Protein AF-A0A1W1UZ49-F1 (afdb_monomer)

Mean predicted aligned error: 6.67 Å

pLDDT: mean 82.23, std 14.59, range [40.41, 95.06]

Structure (mmCIF, N/CA/C/O backbone):
data_AF-A0A1W1UZ49-F1
#
_entry.id   AF-A0A1W1UZ49-F1
#
loop_
_atom_site.group_PDB
_atom_site.id
_atom_site.type_symbol
_atom_site.label_atom_id
_atom_site.label_alt_id
_atom_site.label_comp_id
_atom_site.label_asym_id
_atom_site.label_entity_id
_atom_site.label_seq_id
_atom_site.pdbx_PDB_ins_code
_atom_site.Cartn_x
_atom_site.Cartn_y
_atom_site.Cartn_z
_atom_site.occupancy
_atom_site.B_iso_or_equiv
_atom_site.auth_seq_id
_atom_site.auth_comp_id
_atom_site.auth_asym_id
_atom_site.auth_atom_id
_atom_site.pdbx_PDB_model_num
ATOM 1 N N . MET A 1 1 ? -15.919 -13.261 -7.062 1.00 43.97 1 MET A N 1
ATOM 2 C CA . MET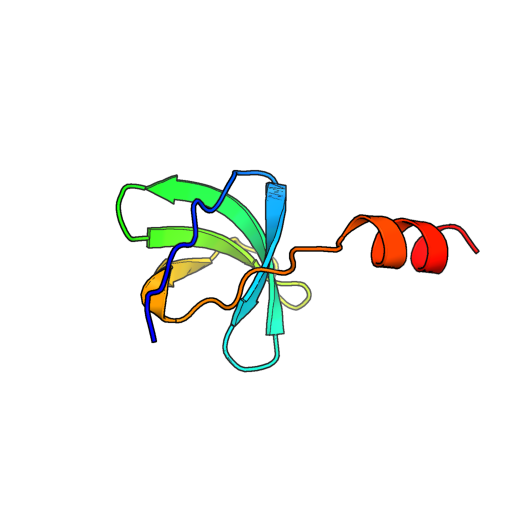 A 1 1 ? -14.913 -13.362 -5.983 1.00 43.97 1 MET A CA 1
ATOM 3 C C . MET A 1 1 ? -15.227 -12.280 -4.967 1.00 43.97 1 MET A C 1
ATOM 5 O O . MET A 1 1 ? -15.299 -11.123 -5.356 1.00 43.97 1 MET A O 1
ATOM 9 N N . VAL A 1 2 ? -15.521 -12.644 -3.719 1.00 40.41 2 VAL A N 1
ATOM 10 C CA . VAL A 1 2 ? -15.836 -11.669 -2.664 1.00 40.41 2 VAL A CA 1
ATOM 11 C C . VAL A 1 2 ? -14.519 -11.016 -2.240 1.00 40.41 2 VAL A C 1
ATOM 13 O O . VAL A 1 2 ? -13.677 -11.684 -1.644 1.00 40.41 2 VAL A O 1
ATOM 16 N N . LYS A 1 3 ? -14.309 -9.741 -2.590 1.00 51.09 3 LYS A N 1
ATOM 17 C CA . LYS A 1 3 ? -13.178 -8.936 -2.102 1.00 51.09 3 LYS A CA 1
ATOM 18 C C . LYS A 1 3 ? -13.423 -8.590 -0.637 1.00 51.09 3 LYS A C 1
ATOM 20 O O . LYS A 1 3 ? -13.853 -7.495 -0.299 1.00 51.09 3 LYS A O 1
ATOM 25 N N . ASN A 1 4 ? -13.224 -9.564 0.240 1.00 50.69 4 ASN A N 1
ATOM 26 C CA . ASN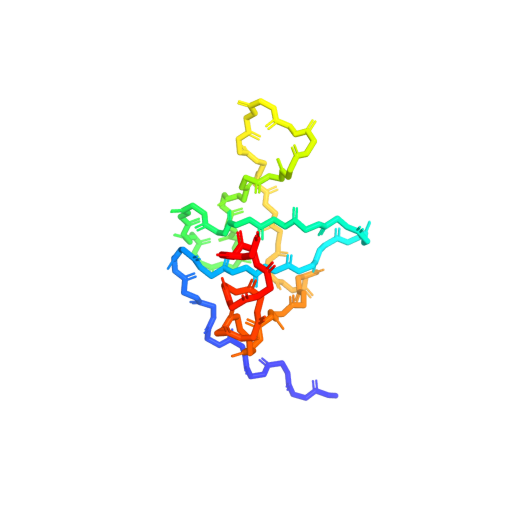 A 1 4 ? -13.275 -9.330 1.673 1.00 50.69 4 ASN A CA 1
ATOM 27 C C . ASN A 1 4 ? -11.889 -8.861 2.117 1.00 50.69 4 ASN A C 1
ATOM 29 O O . ASN A 1 4 ? -11.081 -9.644 2.607 1.00 50.69 4 ASN A O 1
ATOM 33 N N . THR A 1 5 ? -11.564 -7.601 1.844 1.00 61.03 5 THR A N 1
ATOM 34 C CA . THR A 1 5 ? -10.231 -7.068 2.126 1.00 61.03 5 THR A CA 1
ATOM 35 C C . THR A 1 5 ? -10.358 -5.842 3.006 1.00 61.03 5 THR A C 1
ATOM 37 O O . THR A 1 5 ? -10.376 -4.709 2.534 1.00 61.03 5 THR A O 1
ATOM 40 N N . ASN A 1 6 ? -10.444 -6.094 4.315 1.00 78.50 6 ASN A N 1
ATOM 41 C CA . ASN A 1 6 ? -10.137 -5.095 5.334 1.00 78.50 6 ASN A CA 1
ATOM 42 C C . ASN A 1 6 ? -8.650 -4.744 5.217 1.00 78.50 6 ASN A C 1
ATOM 44 O O . ASN A 1 6 ? -7.799 -5.337 5.879 1.00 78.50 6 ASN A O 1
ATOM 48 N N . PHE A 1 7 ? -8.337 -3.818 4.316 1.00 89.12 7 PHE A N 1
ATOM 49 C CA . PHE A 1 7 ? -7.017 -3.221 4.229 1.00 89.12 7 PHE A CA 1
ATOM 50 C C . PHE A 1 7 ? -6.716 -2.456 5.520 1.00 89.12 7 PHE A C 1
ATOM 52 O O . PHE A 1 7 ? -7.596 -1.802 6.083 1.00 89.12 7 PHE A O 1
ATOM 59 N N . LYS A 1 8 ? -5.465 -2.521 5.978 1.00 90.88 8 LYS A N 1
ATOM 60 C CA . LYS A 1 8 ? -4.983 -1.772 7.147 1.00 90.88 8 LYS A CA 1
ATOM 61 C C . LYS A 1 8 ? -3.795 -0.889 6.780 1.00 90.88 8 LYS A C 1
ATOM 63 O O . LYS A 1 8 ? -3.012 -1.206 5.883 1.00 90.88 8 LYS A O 1
ATOM 68 N N . GLU A 1 9 ? -3.645 0.223 7.491 1.00 92.25 9 GLU A N 1
ATOM 69 C CA . GLU A 1 9 ? -2.449 1.055 7.364 1.00 92.25 9 GLU A CA 1
ATOM 70 C C . GLU A 1 9 ? -1.200 0.252 7.749 1.00 92.25 9 GLU A C 1
ATOM 72 O O . GLU A 1 9 ? -1.220 -0.580 8.655 1.00 92.25 9 GLU A O 1
ATOM 77 N N . GLY A 1 10 ? -0.117 0.456 7.005 1.00 90.12 10 GLY A N 1
ATOM 78 C CA . GLY A 1 10 ? 1.123 -0.300 7.139 1.00 90.12 10 GLY A CA 1
ATOM 79 C C . GLY A 1 10 ? 1.138 -1.661 6.437 1.00 90.12 10 GLY A C 1
ATOM 80 O O . GLY A 1 10 ? 2.211 -2.251 6.343 1.00 90.12 10 GLY A O 1
ATOM 81 N N . GLN A 1 11 ? 0.015 -2.148 5.905 1.00 90.56 11 GLN A N 1
ATOM 82 C CA . GLN A 1 11 ? -0.026 -3.417 5.177 1.00 90.56 11 GLN A CA 1
ATOM 83 C C . GLN A 1 11 ? 0.676 -3.325 3.818 1.00 90.56 11 GLN A C 1
ATOM 85 O O . GLN A 1 11 ? 0.575 -2.313 3.117 1.00 90.56 11 GLN A O 1
ATOM 90 N N . LEU A 1 12 ? 1.352 -4.412 3.438 1.00 91.38 12 LEU A N 1
ATOM 91 C CA . LEU A 1 12 ? 1.893 -4.586 2.097 1.00 91.38 12 LEU A CA 1
ATOM 92 C C . LEU A 1 12 ? 0.810 -5.054 1.120 1.00 91.38 12 LEU A C 1
ATOM 94 O O . LEU A 1 12 ? -0.024 -5.908 1.429 1.00 91.38 12 LEU A O 1
ATOM 98 N N . ILE A 1 13 ? 0.845 -4.501 -0.083 1.00 92.25 13 ILE A N 1
ATOM 99 C CA . ILE A 1 13 ? -0.073 -4.826 -1.168 1.00 92.25 13 ILE A CA 1
ATOM 100 C C . ILE A 1 13 ? 0.692 -5.002 -2.474 1.00 92.25 13 ILE A C 1
ATOM 102 O O . ILE A 1 13 ? 1.834 -4.555 -2.611 1.00 92.25 13 ILE A O 1
ATOM 106 N N . ILE A 1 14 ? 0.030 -5.625 -3.444 1.00 91.19 14 ILE A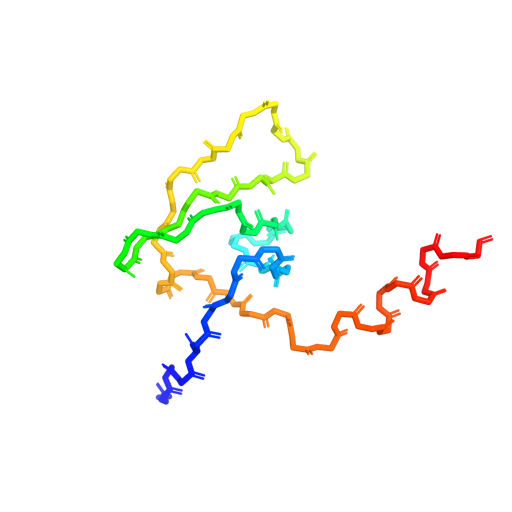 N 1
ATOM 107 C CA . ILE A 1 14 ? 0.469 -5.680 -4.836 1.00 91.19 14 ILE A CA 1
ATOM 108 C C . ILE A 1 14 ? -0.511 -4.863 -5.677 1.00 91.19 14 ILE A C 1
ATOM 110 O O . ILE A 1 14 ? -1.719 -5.086 -5.614 1.00 91.19 14 ILE A O 1
ATOM 114 N N . TYR A 1 15 ? 0.010 -3.944 -6.484 1.00 91.44 15 TYR A N 1
ATOM 115 C CA . TYR A 1 15 ? -0.748 -3.167 -7.465 1.00 91.44 15 TYR A CA 1
ATOM 116 C C . TYR A 1 15 ? 0.026 -3.152 -8.782 1.00 91.44 15 TYR A C 1
ATOM 118 O O . TYR A 1 15 ? 1.179 -2.736 -8.809 1.00 91.44 15 TYR A O 1
ATOM 126 N N . LYS A 1 16 ? -0.579 -3.641 -9.873 1.00 89.81 16 LYS A N 1
ATOM 127 C CA . LYS A 1 16 ? 0.046 -3.714 -11.215 1.00 89.81 16 LYS A CA 1
ATOM 128 C C . LYS A 1 16 ? 1.492 -4.252 -11.205 1.00 89.81 16 LYS A C 1
ATOM 130 O O . LYS A 1 16 ? 2.384 -3.653 -11.795 1.00 89.81 16 LYS A O 1
ATOM 135 N N . ASN A 1 17 ? 1.722 -5.382 -10.530 1.00 87.00 17 ASN A N 1
ATOM 136 C CA . ASN A 1 17 ? 3.040 -6.019 -10.344 1.00 87.00 17 ASN A CA 1
ATOM 137 C C . ASN A 1 17 ? 4.059 -5.217 -9.515 1.00 87.00 17 ASN A C 1
ATOM 139 O O . ASN A 1 17 ? 5.233 -5.576 -9.468 1.00 87.00 17 ASN A O 1
ATOM 143 N N . MET A 1 18 ? 3.626 -4.160 -8.832 1.00 88.56 18 MET A N 1
ATOM 144 C CA . MET A 1 18 ? 4.452 -3.375 -7.923 1.00 88.56 18 MET A CA 1
ATOM 145 C C . M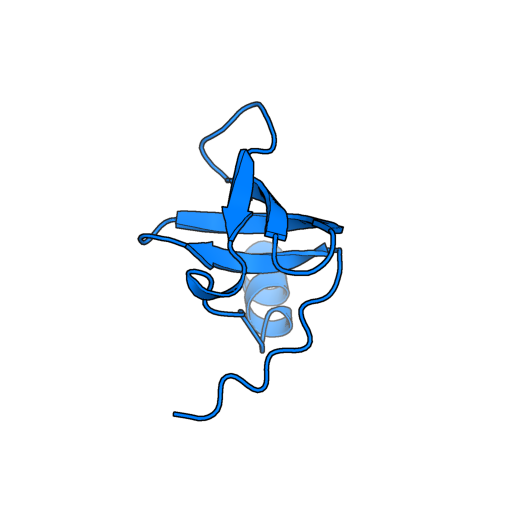ET A 1 18 ? 4.075 -3.676 -6.479 1.00 88.56 18 MET A C 1
ATOM 147 O O . MET A 1 18 ? 2.893 -3.755 -6.138 1.00 88.56 18 MET A O 1
ATOM 151 N N . ILE A 1 19 ? 5.085 -3.799 -5.621 1.00 90.69 19 ILE A N 1
ATOM 152 C CA . ILE A 1 19 ? 4.888 -3.898 -4.176 1.00 90.69 19 ILE A CA 1
ATOM 153 C C . ILE A 1 19 ? 4.762 -2.486 -3.611 1.00 90.69 19 ILE A C 1
ATOM 155 O O . ILE A 1 19 ? 5.583 -1.606 -3.898 1.00 90.69 19 ILE A O 1
ATOM 159 N N . GLY A 1 20 ? 3.733 -2.281 -2.796 1.00 92.38 20 GLY A N 1
ATOM 160 C CA . GLY A 1 20 ? 3.509 -1.032 -2.088 1.00 92.38 20 GLY A CA 1
ATOM 161 C C . GLY A 1 20 ? 3.134 -1.252 -0.630 1.00 92.38 20 GLY A C 1
ATOM 162 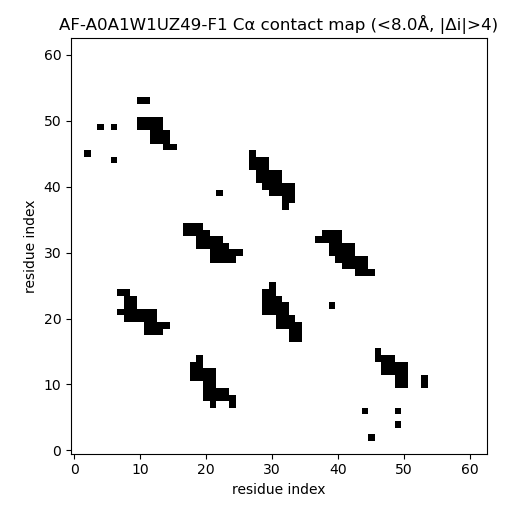O O . GLY A 1 20 ? 2.663 -2.321 -0.249 1.00 92.38 20 GLY A O 1
ATOM 163 N N . LYS A 1 21 ? 3.331 -0.220 0.188 1.00 93.44 21 LYS A N 1
ATOM 164 C CA . LYS A 1 21 ? 2.894 -0.175 1.584 1.00 93.44 21 LYS A CA 1
ATOM 165 C C . LYS A 1 21 ? 1.813 0.881 1.745 1.00 93.44 21 LYS A C 1
ATOM 167 O O . LYS A 1 21 ? 2.022 2.044 1.388 1.00 93.44 21 LYS A O 1
ATOM 172 N N . ILE A 1 22 ? 0.669 0.495 2.302 1.00 94.25 22 ILE A N 1
ATOM 173 C CA . ILE A 1 22 ? -0.419 1.432 2.586 1.00 94.25 22 ILE A CA 1
ATOM 174 C C . ILE A 1 2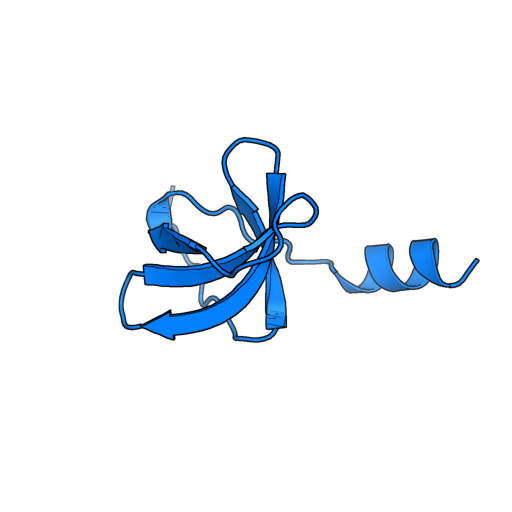2 ? 0.063 2.425 3.645 1.00 94.25 22 ILE A C 1
ATOM 176 O O . ILE A 1 22 ? 0.374 2.050 4.772 1.00 94.25 22 ILE A O 1
ATOM 180 N N . LYS A 1 23 ? 0.117 3.705 3.282 1.00 94.06 23 LYS A N 1
ATOM 181 C CA . LYS A 1 23 ? 0.443 4.808 4.189 1.00 94.06 23 LYS A CA 1
ATOM 182 C C . LYS A 1 23 ? -0.779 5.251 4.976 1.00 94.06 23 LYS A C 1
ATOM 184 O O . LYS A 1 23 ? -0.682 5.470 6.175 1.00 94.06 23 LYS A O 1
ATOM 189 N N . LYS A 1 24 ? -1.886 5.468 4.264 1.00 94.44 24 LYS A N 1
ATOM 190 C CA . LYS A 1 24 ? -3.122 6.021 4.813 1.00 94.44 24 LYS A CA 1
ATOM 191 C C . LYS A 1 24 ? -4.312 5.585 3.980 1.00 94.44 24 LYS A C 1
ATOM 193 O O . LYS A 1 24 ? -4.251 5.687 2.755 1.00 94.44 24 LYS A O 1
ATOM 198 N N . ILE A 1 25 ? -5.384 5.157 4.632 1.00 93.75 25 ILE A N 1
ATOM 199 C CA . ILE A 1 25 ? -6.627 4.767 3.959 1.00 93.75 25 ILE A CA 1
ATOM 200 C C . ILE A 1 25 ? -7.590 5.956 3.930 1.00 93.75 25 ILE A C 1
ATOM 202 O O . ILE A 1 25 ? -7.700 6.723 4.888 1.00 93.75 25 ILE A O 1
ATOM 206 N N . ARG A 1 26 ? -8.288 6.125 2.808 1.00 90.50 26 ARG A N 1
ATOM 207 C CA . ARG A 1 26 ? -9.323 7.134 2.605 1.00 90.50 26 ARG A CA 1
ATOM 208 C C . ARG A 1 26 ? -10.503 6.507 1.865 1.00 90.50 26 ARG A C 1
ATOM 210 O O . ARG A 1 26 ? -10.580 6.541 0.641 1.00 90.50 26 ARG A O 1
ATOM 217 N N . ASN A 1 27 ? -11.458 5.979 2.626 1.00 86.69 27 ASN A N 1
ATOM 218 C CA . ASN A 1 27 ? -12.635 5.286 2.101 1.00 86.69 27 ASN A CA 1
ATOM 219 C C . ASN A 1 27 ? -12.247 4.107 1.185 1.00 86.69 27 ASN A C 1
ATOM 221 O O . ASN A 1 27 ? -11.813 3.079 1.689 1.00 86.69 27 ASN A O 1
ATOM 225 N N . HIS A 1 28 ? -12.421 4.255 -0.133 1.00 87.69 28 HIS A N 1
ATOM 226 C CA . HIS A 1 28 ? -12.134 3.228 -1.148 1.00 87.69 28 HIS A CA 1
ATOM 227 C C . HIS A 1 28 ? -10.748 3.392 -1.792 1.00 87.69 28 HIS A C 1
ATOM 229 O O . HIS A 1 28 ? -10.337 2.579 -2.614 1.00 87.69 28 HIS A O 1
ATOM 235 N N . GLU A 1 29 ? -10.004 4.429 -1.415 1.00 93.38 29 GLU A N 1
ATOM 236 C CA . GLU A 1 29 ? -8.659 4.691 -1.913 1.00 93.38 29 GLU A CA 1
ATOM 237 C C . GLU A 1 29 ? -7.654 4.650 -0.764 1.00 93.38 29 GLU A C 1
ATOM 239 O O . GLU A 1 29 ? -7.996 4.793 0.412 1.00 93.38 29 GLU A O 1
ATOM 244 N N . ALA A 1 30 ? -6.382 4.496 -1.100 1.00 94.56 30 ALA A N 1
ATOM 245 C CA . ALA A 1 30 ? -5.294 4.615 -0.153 1.00 94.56 30 ALA A CA 1
ATOM 246 C C . ALA A 1 30 ? -4.114 5.360 -0.767 1.00 94.56 30 ALA A C 1
ATOM 248 O O . ALA A 1 30 ? -3.824 5.246 -1.956 1.00 94.56 30 ALA A O 1
ATOM 249 N N . PHE A 1 31 ? -3.399 6.099 0.074 1.00 95.06 31 PHE A N 1
ATOM 250 C CA . PHE A 1 31 ? -2.061 6.566 -0.252 1.00 95.06 31 PHE A CA 1
ATOM 251 C C . PHE A 1 31 ? -1.092 5.409 -0.052 1.00 95.06 31 PHE A C 1
ATOM 253 O O . PHE A 1 31 ? -0.990 4.885 1.058 1.00 95.06 31 PHE A O 1
ATOM 260 N N . ILE A 1 32 ? -0.378 5.023 -1.102 1.00 94.62 32 ILE A N 1
ATOM 261 C CA . ILE A 1 32 ? 0.508 3.860 -1.106 1.00 94.62 32 ILE A CA 1
ATOM 262 C C . ILE A 1 32 ? 1.919 4.305 -1.469 1.00 94.62 32 ILE A C 1
ATOM 264 O O . ILE A 1 32 ? 2.129 4.968 -2.482 1.00 94.62 32 ILE A O 1
ATOM 268 N N . TRP A 1 33 ? 2.888 3.934 -0.635 1.00 94.75 33 TRP A N 1
ATOM 269 C CA . TRP A 1 33 ? 4.307 4.057 -0.956 1.00 94.75 33 TRP A CA 1
ATOM 270 C C . TRP A 1 33 ? 4.737 2.857 -1.777 1.00 94.75 33 TRP A C 1
ATOM 272 O O . TRP A 1 33 ? 4.787 1.743 -1.257 1.00 94.75 33 TRP A O 1
ATOM 282 N N . PHE A 1 34 ? 5.042 3.083 -3.047 1.00 91.56 34 PHE A N 1
ATOM 283 C CA . PHE A 1 34 ? 5.612 2.058 -3.907 1.00 91.56 34 PHE A CA 1
ATOM 284 C C . PHE A 1 34 ? 7.129 2.020 -3.760 1.00 91.56 34 PHE A C 1
ATOM 286 O O . PHE A 1 34 ? 7.760 3.062 -3.620 1.00 91.56 34 PHE A O 1
ATOM 293 N N . HIS A 1 35 ? 7.716 0.824 -3.833 1.00 84.12 35 HIS A N 1
ATOM 294 C CA . HIS A 1 35 ? 9.169 0.633 -3.727 1.00 84.12 35 HIS A CA 1
ATOM 295 C C . HIS A 1 35 ? 9.978 1.520 -4.696 1.00 84.12 35 HIS A C 1
ATOM 297 O O . HIS A 1 35 ? 11.064 1.971 -4.347 1.00 84.12 35 HIS A O 1
ATOM 303 N N . THR A 1 36 ? 9.454 1.791 -5.893 1.00 79.75 36 THR A N 1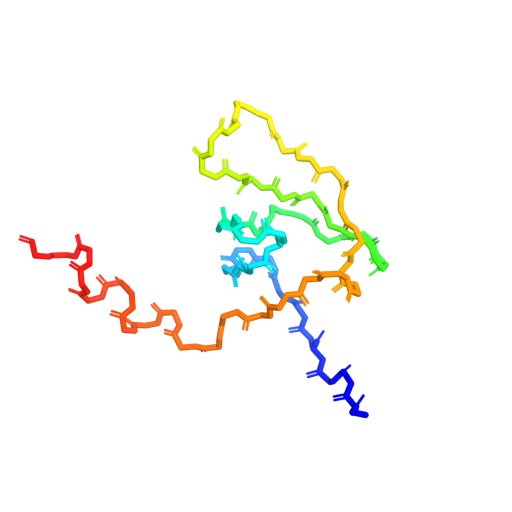
ATOM 304 C CA . THR A 1 36 ? 10.154 2.550 -6.940 1.00 79.75 36 THR A CA 1
ATOM 305 C C . THR A 1 36 ? 9.879 4.057 -6.912 1.00 79.75 36 THR A C 1
ATOM 307 O O . THR A 1 36 ? 10.303 4.750 -7.831 1.00 79.75 36 THR A O 1
ATOM 310 N N . GLY A 1 37 ? 9.095 4.561 -5.953 1.00 77.88 37 GLY A N 1
ATOM 311 C CA . GLY A 1 37 ? 8.611 5.943 -5.955 1.00 77.88 37 GLY A CA 1
ATOM 312 C C . GLY A 1 37 ? 9.032 6.737 -4.722 1.00 77.88 37 GLY A C 1
AT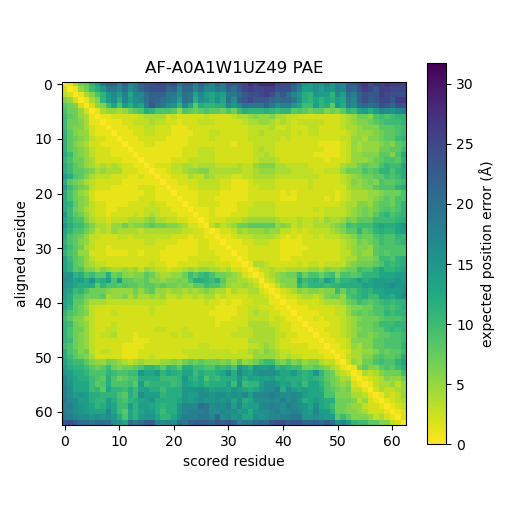OM 313 O O . GLY A 1 37 ? 8.961 6.241 -3.601 1.00 77.88 37 GLY A O 1
ATOM 314 N N . ASP A 1 38 ? 9.378 8.008 -4.930 1.00 79.50 38 ASP A N 1
ATOM 315 C CA . ASP A 1 38 ? 9.738 8.950 -3.858 1.00 79.50 38 ASP A CA 1
ATOM 316 C C . ASP A 1 38 ? 8.525 9.550 -3.131 1.00 79.50 38 ASP A C 1
ATOM 318 O O . ASP A 1 38 ? 8.662 10.205 -2.097 1.00 79.50 38 ASP A O 1
ATOM 322 N N . THR A 1 39 ? 7.318 9.363 -3.671 1.00 86.94 39 THR A N 1
ATOM 323 C CA . THR A 1 39 ? 6.076 9.887 -3.093 1.00 86.94 39 THR A CA 1
ATOM 324 C C . THR A 1 39 ? 4.990 8.819 -3.059 1.00 86.94 39 THR A C 1
ATOM 326 O O . THR A 1 39 ? 4.970 7.889 -3.865 1.00 86.94 39 THR A O 1
ATOM 329 N N . ALA A 1 40 ? 4.070 8.951 -2.102 1.00 89.12 40 ALA A N 1
ATOM 330 C CA . ALA A 1 40 ? 2.918 8.067 -2.020 1.00 89.12 40 ALA A CA 1
ATOM 331 C C . ALA A 1 40 ? 1.887 8.430 -3.097 1.00 89.12 40 ALA A C 1
ATOM 333 O O . ALA A 1 40 ? 1.467 9.585 -3.187 1.00 89.12 40 ALA A O 1
ATOM 334 N N . ALA A 1 41 ? 1.436 7.440 -3.861 1.00 92.50 41 ALA A N 1
ATOM 335 C CA . ALA A 1 41 ? 0.410 7.615 -4.880 1.00 92.50 41 ALA A CA 1
ATOM 336 C C . ALA A 1 41 ? -0.976 7.265 -4.323 1.00 92.50 41 ALA A C 1
ATOM 338 O O . ALA A 1 41 ? -1.129 6.299 -3.570 1.00 92.50 41 ALA A O 1
ATOM 339 N N . LEU A 1 42 ? -1.992 8.045 -4.697 1.00 93.88 42 LEU A N 1
ATOM 340 C CA . LEU A 1 42 ? -3.387 7.734 -4.388 1.00 93.88 42 LEU A CA 1
ATOM 341 C C . LEU A 1 42 ? -3.868 6.623 -5.329 1.00 93.88 42 LEU A C 1
ATOM 343 O O . LEU A 1 42 ? -3.802 6.776 -6.546 1.00 93.88 42 LEU A O 1
ATOM 347 N N . THR A 1 43 ? -4.300 5.498 -4.764 1.00 93.38 43 THR A N 1
ATOM 348 C CA . THR A 1 43 ? -4.633 4.278 -5.512 1.00 93.38 43 THR A CA 1
ATOM 349 C C . THR A 1 43 ? -5.950 3.698 -5.015 1.00 93.38 43 THR A C 1
ATOM 351 O O . THR A 1 43 ? -6.194 3.672 -3.807 1.00 93.38 43 THR A O 1
ATOM 354 N N . ASN A 1 44 ? -6.782 3.204 -5.932 1.00 92.94 44 ASN A N 1
ATOM 355 C CA . ASN A 1 44 ? -8.016 2.515 -5.579 1.00 92.94 44 ASN A CA 1
ATOM 356 C C . ASN A 1 44 ? -7.698 1.146 -4.955 1.00 92.94 44 ASN A C 1
ATOM 358 O O . ASN A 1 44 ? -6.948 0.351 -5.522 1.00 92.94 44 ASN A O 1
ATOM 362 N N . LEU A 1 45 ? -8.266 0.874 -3.780 1.00 91.19 45 LEU A N 1
ATOM 363 C CA . LEU A 1 45 ? -8.071 -0.385 -3.063 1.00 91.19 45 LEU A CA 1
ATOM 364 C C . LEU A 1 45 ? -8.661 -1.588 -3.809 1.00 91.19 45 LEU A C 1
ATOM 366 O O . LEU A 1 45 ? -8.195 -2.707 -3.614 1.00 91.19 45 LEU A O 1
ATOM 370 N N . ASP A 1 46 ? -9.627 -1.370 -4.701 1.00 90.56 46 ASP A N 1
ATOM 371 C CA . ASP A 1 46 ? -10.165 -2.415 -5.566 1.00 90.56 46 ASP A CA 1
ATOM 372 C C . ASP A 1 46 ? -9.138 -2.985 -6.548 1.00 90.56 46 ASP A C 1
ATOM 374 O O . ASP A 1 46 ? -9.251 -4.147 -6.945 1.00 90.56 46 ASP A O 1
ATOM 378 N N . ASP A 1 47 ? -8.134 -2.203 -6.928 1.00 90.88 47 ASP A N 1
ATOM 379 C CA . ASP A 1 47 ? -7.075 -2.647 -7.835 1.00 90.88 47 ASP A CA 1
ATOM 380 C C . ASP A 1 47 ? -5.888 -3.269 -7.082 1.00 90.88 47 ASP A C 1
ATOM 382 O O . ASP A 1 47 ? -4.908 -3.708 -7.692 1.00 90.88 47 ASP A O 1
ATOM 386 N N . CYS A 1 48 ? -5.963 -3.301 -5.749 1.00 90.88 48 CYS A N 1
ATOM 387 C CA . CYS A 1 48 ? -4.919 -3.810 -4.877 1.00 90.88 48 CYS A CA 1
ATOM 388 C C . CYS A 1 48 ? -5.200 -5.256 -4.465 1.00 90.88 48 CYS A C 1
ATOM 390 O O . CYS A 1 48 ? -6.314 -5.636 -4.105 1.00 90.88 48 CYS A O 1
ATOM 392 N N . ILE A 1 49 ? -4.144 -6.062 -4.439 1.00 91.19 49 ILE A N 1
ATOM 393 C CA . ILE A 1 49 ? -4.165 -7.414 -3.884 1.00 91.19 49 ILE A CA 1
ATOM 394 C C . ILE A 1 49 ? -3.466 -7.357 -2.521 1.00 91.19 49 ILE A C 1
ATOM 396 O O . ILE A 1 49 ? -2.298 -6.959 -2.463 1.00 91.19 49 ILE A O 1
ATOM 400 N N . PRO A 1 50 ? -4.133 -7.717 -1.410 1.00 90.06 50 PRO A N 1
ATOM 401 C CA . PRO A 1 50 ? -3.500 -7.704 -0.098 1.00 90.06 50 PRO A CA 1
ATOM 402 C C . PRO A 1 50 ? -2.453 -8.811 0.020 1.00 90.06 50 PRO A C 1
ATOM 404 O O . PRO A 1 50 ? -2.705 -9.961 -0.338 1.00 90.06 50 PRO A O 1
ATOM 407 N N . ILE A 1 51 ? -1.306 -8.490 0.617 1.00 88.38 51 ILE A N 1
ATOM 408 C CA . ILE A 1 51 ? -0.376 -9.503 1.115 1.00 88.38 51 ILE A CA 1
ATOM 409 C C . ILE A 1 51 ? -0.811 -9.832 2.548 1.00 88.38 51 ILE A C 1
ATOM 411 O O . ILE A 1 51 ? -0.817 -8.963 3.418 1.00 88.38 51 ILE A O 1
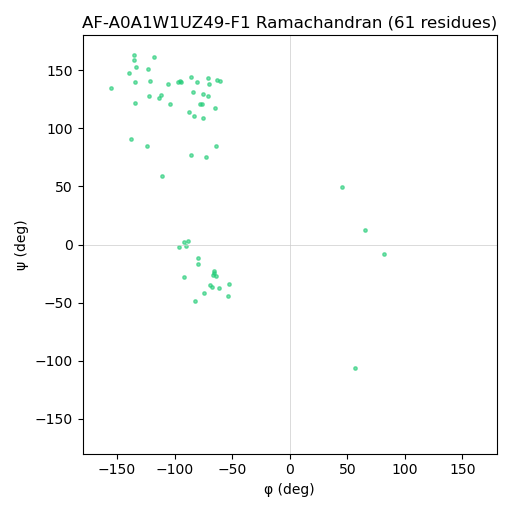ATOM 415 N N . ILE A 1 52 ? -1.272 -11.067 2.763 1.00 81.00 52 ILE A N 1
ATOM 416 C CA . ILE A 1 52 ? -1.861 -11.525 4.038 1.00 81.00 52 ILE A CA 1
ATOM 417 C C . ILE A 1 52 ? -0.797 -12.152 4.953 1.00 81.00 52 ILE A C 1
ATOM 419 O O . ILE A 1 52 ? -0.932 -12.106 6.170 1.00 81.00 52 ILE A O 1
ATOM 423 N N . ASN A 1 53 ? 0.262 -12.721 4.370 1.00 76.19 53 ASN A N 1
ATOM 424 C CA . ASN A 1 53 ? 1.355 -13.374 5.089 1.00 76.19 53 ASN A CA 1
ATOM 425 C C . ASN A 1 53 ? 2.653 -12.556 4.980 1.00 76.19 53 ASN A C 1
ATOM 427 O O . ASN A 1 53 ? 3.657 -13.006 4.431 1.00 76.19 53 ASN A O 1
ATOM 431 N N . ASP A 1 54 ? 2.599 -11.313 5.451 1.00 66.25 54 ASP A N 1
ATOM 432 C CA . ASP A 1 54 ? 3.745 -10.405 5.524 1.00 66.25 54 ASP A CA 1
ATOM 433 C C . ASP A 1 54 ? 4.822 -10.883 6.514 1.00 66.25 54 ASP A C 1
ATOM 435 O O . ASP A 1 54 ? 6.001 -10.600 6.308 1.00 66.25 54 ASP A O 1
ATOM 439 N N . TYR A 1 55 ? 4.458 -11.698 7.510 1.00 66.62 55 TYR A N 1
ATOM 440 C CA . TYR A 1 55 ? 5.398 -12.325 8.450 1.00 66.62 55 TYR A CA 1
ATOM 441 C C . TYR A 1 55 ? 6.524 -13.111 7.752 1.00 66.62 55 TYR A C 1
ATOM 443 O O . TYR A 1 55 ? 7.696 -12.944 8.086 1.00 66.62 55 TYR A O 1
ATOM 451 N N . CYS A 1 56 ? 6.199 -13.910 6.727 1.00 62.09 56 CYS A N 1
ATOM 452 C CA . CYS A 1 56 ? 7.214 -14.649 5.968 1.00 62.09 56 CYS A CA 1
ATOM 453 C C . CYS A 1 56 ? 8.148 -13.730 5.161 1.00 62.09 56 CYS A C 1
ATOM 455 O O . CYS A 1 56 ? 9.288 -14.103 4.891 1.00 62.09 56 CYS A O 1
ATOM 457 N N . ILE A 1 57 ? 7.693 -12.530 4.781 1.00 66.94 57 ILE A N 1
ATOM 458 C CA . ILE A 1 57 ? 8.535 -11.539 4.096 1.00 66.94 57 ILE A CA 1
ATOM 459 C C . ILE A 1 57 ? 9.509 -10.903 5.091 1.00 66.94 57 ILE A C 1
ATOM 461 O O . ILE A 1 57 ? 10.684 -10.739 4.770 1.00 66.94 57 ILE A O 1
ATOM 465 N N . GLU A 1 58 ? 9.061 -10.584 6.307 1.00 64.44 58 GLU A N 1
ATOM 466 C CA . GLU A 1 58 ? 9.954 -10.049 7.339 1.00 64.44 58 GLU A CA 1
ATOM 467 C C . GLU A 1 58 ? 11.077 -11.023 7.710 1.00 64.44 58 GLU A C 1
ATOM 469 O O . GLU A 1 58 ? 12.204 -10.591 7.944 1.00 64.44 58 GLU A O 1
ATOM 474 N N . GLU A 1 59 ? 10.790 -12.325 7.757 1.00 62.31 59 GLU A N 1
ATOM 475 C CA . GLU A 1 59 ? 11.794 -13.353 8.049 1.00 62.31 59 GLU A CA 1
ATOM 476 C C . GLU A 1 59 ? 12.841 -13.475 6.927 1.00 62.31 59 GLU A C 1
ATOM 478 O O . GLU A 1 59 ? 14.031 -13.635 7.200 1.00 62.31 59 GLU A O 1
ATOM 483 N N . LEU A 1 60 ? 12.423 -13.325 5.665 1.00 62.47 60 LEU A N 1
ATOM 484 C CA . LEU A 1 60 ? 13.324 -13.312 4.507 1.00 62.47 60 LEU A CA 1
ATOM 485 C C . LEU A 1 60 ? 14.218 -12.065 4.457 1.00 62.47 60 LEU A C 1
ATOM 487 O O . LEU A 1 60 ? 15.361 -12.168 4.027 1.00 62.47 60 LEU A O 1
ATOM 491 N N . LEU A 1 61 ? 13.717 -10.904 4.894 1.00 64.00 61 LEU A N 1
ATOM 492 C CA . LEU A 1 61 ? 14.462 -9.636 4.891 1.00 64.00 61 LEU A CA 1
ATOM 493 C C . LEU A 1 61 ? 15.442 -9.486 6.065 1.00 64.00 61 LEU A C 1
ATOM 495 O O . LEU A 1 61 ? 16.298 -8.607 6.032 1.00 64.00 61 LEU A O 1
ATOM 499 N N . LYS A 1 62 ? 15.299 -10.298 7.119 1.00 65.00 62 LYS A N 1
ATOM 500 C CA . LYS A 1 62 ? 16.170 -10.290 8.310 1.00 65.00 62 LYS A CA 1
ATOM 501 C C . LYS A 1 62 ? 17.406 -11.197 8.177 1.00 65.00 62 LYS A C 1
ATOM 503 O O . LYS A 1 62 ? 18.151 -11.318 9.149 1.00 65.00 62 LYS A O 1
ATOM 508 N N . LYS A 1 63 ? 17.607 -11.840 7.024 1.00 48.22 63 LYS A N 1
ATOM 509 C CA . LYS A 1 63 ? 18.822 -12.599 6.685 1.00 48.22 63 LYS A CA 1
ATOM 510 C C . LYS A 1 63 ? 19.834 -11.722 5.965 1.00 48.22 63 LYS A C 1
ATOM 512 O O . LYS A 1 63 ? 21.036 -11.945 6.216 1.00 48.22 63 LYS A O 1
#

Radius of gyration: 11.71 Å; Cα contacts (8 Å, |Δi|>4): 99; chains: 1; bounding box: 35×24×20 Å

Organism: NCBI:txid573058

Foldseek 3Di:
DPPPDPDDAQFWKAAPNWIWGFHADDPQWTFTHTPVDPGTDIGGCVRIGTDPPCVVVVVVVVD

Sequence (63 aa):
MVKNTNFKEGQLIIYKNMIGKIKKIRNHEAFIWFHTGDTAALTNLDDCIPIINDYCIEELLKK

Secondary structure (DSSP, 8-state):
--------TT-EEEETTEEEEEEEEETTEEEEEETT-SSEEEEEGGG-EE-S--HHHHHHHT-

Solvent-accessible surface area (backbone atoms only — not comparable to full-atom values): 3883 Å² total; per-residue (Å²): 132,87,83,85,69,89,79,52,69,68,38,45,30,38,42,94,95,37,57,27,32,30,68,41,78,54,94,66,30,26,33,26,38,34,82,92,48,99,58,64,44,81,41,57,49,87,65,44,44,79,54,86,68,54,67,65,52,55,59,65,73,74,110

Nearest PDB structures (foldseek):
  4ytl-assembly2_B  TM=9.004E-01  e=3.082E-02  Saccharomyces cerevisiae S288C
  7oky-assembly1_Z  TM=8.999E-01  e=3.468E-02  Homo sapiens
  8rbx-assembly1_Z  TM=8.777E-01  e=4.657E-02  Homo sapiens
  7csr-assembly1_A  TM=7.052E-01  e=3.072E-01  Mus musculus
  3vs2-assembly1_A  TM=7.941E-01  e=1.341E+00  Homo sapiens